Protein AF-A0A4Y2D189-F1 (afdb_monomer)

Sequence (102 aa):
MVTSEQGGHTIVVINLRIDNKYHEVEIDNPWVLTDSPILSKMFQAHINVEYWNSVMSIKYICKYINKGSDMAVAEINNATTGVNDEIARYQMGRFINSNEAV

Secondary structure (DSSP, 8-state):
-EEEEETTEEEEEEEEEETTEEEEEEEE-TT-BS--HHHHHHHTS---B----SHHHHHHHHHHHTTT--EEEEE---TT-----HHHHEEEEE---TTT--

Structure (mmCIF, N/CA/C/O backbone):
data_AF-A0A4Y2D189-F1
#
_entry.id   AF-A0A4Y2D189-F1
#
loop_
_atom_site.group_PDB
_atom_site.id
_atom_site.type_symbol
_atom_site.label_atom_id
_atom_site.label_alt_id
_atom_site.label_comp_id
_atom_site.label_asym_id
_atom_site.label_entity_id
_atom_site.label_seq_id
_atom_site.pdbx_PDB_ins_code
_atom_site.Cartn_x
_atom_site.Cartn_y
_atom_site.Cartn_z
_atom_site.occupancy
_atom_site.B_iso_or_equiv
_atom_site.auth_seq_id
_atom_site.auth_comp_id
_atom_site.auth_asym_id
_atom_site.auth_atom_id
_atom_site.pdbx_PDB_model_num
ATOM 1 N N . MET A 1 1 ? 13.747 10.379 -14.260 1.00 43.59 1 MET A N 1
ATOM 2 C CA . MET A 1 1 ? 13.068 9.354 -15.069 1.00 43.59 1 MET A CA 1
ATOM 3 C C . MET A 1 1 ? 12.170 10.106 -16.022 1.00 43.59 1 MET A C 1
ATOM 5 O O . MET A 1 1 ? 11.210 10.714 -15.571 1.00 43.59 1 MET A O 1
ATOM 9 N N . VAL A 1 2 ? 12.575 10.198 -17.283 1.00 43.06 2 VAL A N 1
ATOM 10 C CA . VAL A 1 2 ? 11.742 10.766 -18.344 1.00 43.06 2 VAL A CA 1
ATOM 11 C C . VAL A 1 2 ? 11.228 9.566 -19.124 1.00 43.06 2 VAL A C 1
ATOM 13 O O . VAL A 1 2 ? 12.027 8.736 -19.549 1.00 43.06 2 VAL A O 1
ATOM 16 N N . THR A 1 3 ? 9.913 9.418 -19.217 1.00 42.12 3 THR A N 1
ATOM 17 C CA . THR A 1 3 ? 9.257 8.340 -19.963 1.00 42.12 3 THR A CA 1
ATOM 18 C C . THR A 1 3 ? 8.742 8.921 -21.273 1.00 42.12 3 THR A C 1
ATOM 20 O O . THR A 1 3 ? 7.957 9.866 -21.249 1.00 42.12 3 THR A O 1
ATOM 23 N N . SER A 1 4 ? 9.195 8.389 -22.407 1.00 45.59 4 SER A N 1
ATOM 24 C CA . SER A 1 4 ? 8.618 8.689 -23.720 1.00 45.59 4 SER A CA 1
ATOM 25 C C . SER A 1 4 ? 7.752 7.503 -24.129 1.00 45.59 4 SER A C 1
ATOM 27 O O . SER A 1 4 ? 8.237 6.374 -24.184 1.00 45.59 4 SER A O 1
ATOM 29 N N . GLU A 1 5 ? 6.462 7.738 -24.356 1.00 42.28 5 GLU A N 1
ATOM 30 C CA . GLU A 1 5 ? 5.520 6.707 -24.788 1.00 42.28 5 GLU A CA 1
ATOM 31 C C . GLU A 1 5 ? 5.406 6.743 -26.315 1.00 42.28 5 GLU A C 1
ATOM 33 O O . GLU A 1 5 ? 4.724 7.594 -26.882 1.00 42.28 5 GLU A O 1
ATOM 38 N N . GLN A 1 6 ? 6.072 5.815 -27.002 1.00 37.12 6 GLN A N 1
ATOM 39 C CA . GLN A 1 6 ? 5.765 5.511 -28.399 1.00 37.12 6 GLN A CA 1
ATOM 40 C C . GLN A 1 6 ? 5.354 4.043 -28.501 1.00 37.12 6 GLN A C 1
ATOM 42 O O . GLN A 1 6 ? 6.160 3.139 -28.311 1.00 37.12 6 GLN A O 1
ATOM 47 N N . GLY A 1 7 ? 4.071 3.807 -28.789 1.00 40.00 7 GLY A N 1
ATOM 48 C CA . GLY A 1 7 ? 3.596 2.527 -29.323 1.00 40.00 7 GLY A CA 1
ATOM 49 C C . GLY A 1 7 ? 3.838 1.289 -28.452 1.00 40.00 7 GLY A C 1
ATOM 50 O O . GLY A 1 7 ? 4.253 0.264 -28.979 1.00 40.00 7 GLY A O 1
ATOM 51 N N . GLY A 1 8 ? 3.577 1.362 -27.142 1.00 43.78 8 GLY A N 1
ATOM 52 C CA . GLY A 1 8 ? 3.573 0.188 -26.253 1.00 43.78 8 GLY A CA 1
ATOM 53 C C . GLY A 1 8 ? 4.946 -0.280 -25.756 1.00 43.78 8 GLY A C 1
ATOM 54 O O . GLY A 1 8 ? 5.001 -1.116 -24.860 1.00 43.78 8 GLY A O 1
ATOM 55 N N . HIS A 1 9 ? 6.042 0.293 -26.257 1.00 48.50 9 HIS A N 1
ATOM 56 C CA . HIS A 1 9 ? 7.371 0.117 -25.680 1.00 48.50 9 HIS A CA 1
ATOM 57 C C . HIS A 1 9 ? 7.731 1.339 -24.836 1.00 48.50 9 HIS A C 1
ATOM 59 O O . HIS A 1 9 ? 8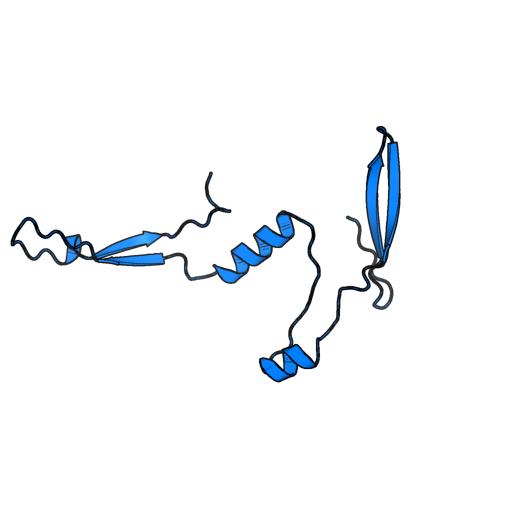.014 2.419 -25.353 1.00 48.50 9 HIS A O 1
ATOM 65 N N . THR A 1 10 ? 7.708 1.180 -23.512 1.00 54.12 10 THR A N 1
ATOM 66 C CA . THR A 1 10 ? 8.228 2.200 -22.600 1.00 54.12 10 THR A CA 1
ATOM 67 C C . THR A 1 10 ? 9.747 2.071 -22.536 1.00 54.12 10 THR A C 1
ATOM 69 O O . THR A 1 10 ? 10.273 1.153 -21.902 1.00 54.12 10 THR A O 1
ATOM 72 N N . ILE A 1 11 ? 10.452 3.003 -23.176 1.00 59.09 11 ILE A N 1
ATOM 73 C CA . ILE A 1 11 ? 11.899 3.167 -23.003 1.00 59.09 11 ILE A CA 1
ATOM 74 C C . ILE A 1 11 ? 12.113 4.052 -21.776 1.00 59.09 11 ILE A C 1
ATOM 76 O O . ILE A 1 11 ? 11.613 5.180 -21.702 1.00 59.09 11 ILE A O 1
ATOM 80 N N . VAL A 1 12 ? 12.827 3.527 -20.782 1.00 62.72 12 VAL A N 1
ATOM 81 C CA . VAL A 1 12 ? 13.192 4.251 -19.567 1.00 62.72 12 VAL A CA 1
ATOM 82 C C . VAL A 1 12 ? 14.649 4.662 -19.673 1.00 62.72 12 VAL A C 1
ATOM 84 O O . VAL A 1 12 ? 15.551 3.831 -19.652 1.00 62.72 12 VAL A O 1
ATOM 87 N N . VAL A 1 13 ? 14.887 5.968 -19.719 1.00 66.81 13 VAL A N 1
ATOM 88 C CA . VAL A 1 13 ? 16.245 6.509 -19.712 1.00 66.81 13 VAL A CA 1
ATOM 89 C C . VAL A 1 13 ? 16.682 6.791 -18.274 1.00 66.81 13 VAL A C 1
ATOM 91 O O . VAL A 1 13 ? 16.051 7.582 -17.555 1.00 66.81 13 VAL A O 1
ATOM 94 N N . ILE A 1 14 ? 17.755 6.127 -17.831 1.00 71.12 14 ILE A N 1
ATOM 95 C CA . ILE A 1 14 ? 18.336 6.289 -16.494 1.00 71.12 14 ILE A CA 1
ATOM 96 C C . ILE A 1 14 ? 19.706 6.957 -16.606 1.00 71.12 14 ILE A C 1
ATOM 98 O O . ILE A 1 14 ? 20.591 6.480 -17.306 1.00 71.12 14 ILE A O 1
ATOM 102 N N . ASN A 1 15 ? 19.898 8.040 -15.852 1.00 74.25 15 ASN A N 1
ATOM 103 C CA . ASN A 1 15 ? 21.207 8.658 -15.667 1.00 74.25 15 ASN A CA 1
ATOM 104 C C . ASN A 1 15 ? 21.914 8.005 -14.475 1.00 74.25 15 ASN A C 1
ATOM 106 O O . ASN A 1 15 ? 21.576 8.276 -13.320 1.00 74.25 15 ASN A O 1
ATOM 110 N N . LEU A 1 16 ? 22.887 7.138 -14.749 1.00 75.56 16 LEU A N 1
ATOM 111 C CA . LEU A 1 16 ? 23.731 6.513 -13.734 1.00 75.56 16 LEU A CA 1
ATOM 112 C C . LEU A 1 16 ? 24.964 7.378 -13.481 1.00 75.56 16 LEU A C 1
ATOM 114 O O . LEU A 1 16 ? 25.640 7.800 -14.416 1.00 75.56 16 LEU A O 1
ATOM 118 N N . ARG A 1 17 ? 25.283 7.633 -12.209 1.00 77.62 17 ARG A N 1
ATOM 119 C CA . ARG A 1 17 ? 26.523 8.317 -11.825 1.00 77.62 17 ARG A CA 1
ATOM 120 C C . ARG A 1 17 ? 27.588 7.273 -11.503 1.00 77.62 17 ARG A C 1
ATOM 122 O O . ARG A 1 17 ? 27.528 6.654 -10.446 1.00 77.62 17 ARG A O 1
ATOM 129 N N . ILE A 1 18 ? 28.553 7.104 -12.403 1.00 79.88 18 ILE A N 1
ATOM 130 C CA . ILE A 1 18 ? 29.715 6.218 -12.238 1.00 79.88 18 ILE A CA 1
ATOM 131 C C . ILE A 1 18 ? 30.960 7.100 -12.338 1.00 79.88 18 ILE A C 1
ATOM 133 O O . ILE A 1 18 ? 31.047 7.939 -13.231 1.00 79.88 18 ILE A O 1
ATOM 137 N N . ASP A 1 19 ? 31.879 6.995 -11.377 1.00 80.12 19 ASP A N 1
ATOM 138 C CA . ASP A 1 19 ? 33.117 7.795 -11.328 1.00 80.12 19 ASP A CA 1
ATOM 139 C C . ASP A 1 19 ? 32.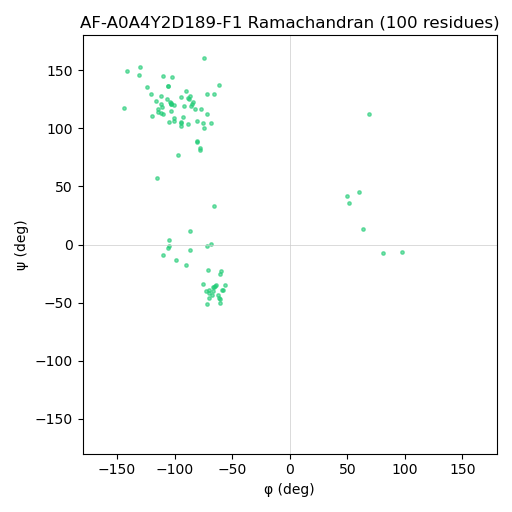903 9.306 -11.513 1.00 80.12 19 ASP A C 1
ATOM 141 O O . ASP A 1 19 ? 33.642 10.000 -12.212 1.00 80.12 19 ASP A O 1
ATOM 145 N N . ASN A 1 20 ? 31.851 9.830 -10.878 1.00 79.44 20 ASN A N 1
ATOM 146 C CA . ASN A 1 20 ? 31.465 11.239 -10.949 1.00 79.44 20 ASN A CA 1
ATOM 147 C C . ASN A 1 20 ? 31.059 11.740 -12.353 1.00 79.44 20 ASN A C 1
ATOM 149 O O . ASN A 1 20 ? 30.923 12.946 -12.554 1.00 79.44 20 ASN A O 1
ATOM 153 N N . LYS A 1 21 ? 30.829 10.828 -13.303 1.00 80.88 21 LYS A N 1
ATOM 154 C CA . LYS A 1 21 ? 30.306 11.098 -14.644 1.00 80.88 21 LYS A CA 1
ATOM 155 C C . LYS A 1 21 ? 28.888 10.553 -14.770 1.00 80.88 21 LYS A C 1
ATOM 157 O O . LYS A 1 21 ? 28.556 9.527 -14.178 1.00 80.88 21 LYS A O 1
ATOM 162 N N . TYR A 1 22 ? 28.052 11.257 -15.526 1.00 79.12 22 TYR A N 1
ATOM 163 C CA . TYR A 1 22 ? 26.711 10.790 -15.859 1.00 79.12 22 TYR A CA 1
ATOM 164 C C . TYR A 1 22 ? 26.775 9.931 -17.118 1.00 79.12 22 TYR A C 1
ATOM 166 O O . TYR A 1 22 ? 27.296 10.366 -18.144 1.00 79.12 22 TYR A O 1
ATOM 174 N N . HIS A 1 23 ? 26.256 8.716 -17.010 1.00 78.25 23 HIS A N 1
ATOM 175 C CA . HIS A 1 23 ? 26.059 7.793 -18.112 1.00 78.25 23 HIS A CA 1
ATOM 176 C C . HIS A 1 23 ? 24.563 7.635 -18.340 1.00 78.25 23 HIS A C 1
ATOM 178 O O . HIS A 1 23 ? 23.831 7.231 -17.433 1.00 78.25 23 HIS A O 1
ATOM 184 N N . GLU A 1 24 ? 24.125 7.972 -19.544 1.00 78.25 24 GLU A N 1
ATOM 185 C CA . GLU A 1 24 ? 22.758 7.750 -19.984 1.00 78.25 24 GLU A CA 1
ATOM 186 C C . GLU A 1 24 ? 22.640 6.299 -20.449 1.00 78.25 24 GLU A C 1
ATOM 188 O O . GLU A 1 24 ? 23.348 5.864 -21.358 1.00 78.25 24 GLU A O 1
ATOM 193 N N . VAL A 1 25 ? 21.807 5.527 -19.758 1.00 74.81 25 VAL A N 1
ATOM 194 C CA . VAL A 1 25 ? 21.509 4.142 -20.114 1.00 74.81 25 VAL A CA 1
ATOM 195 C C . VAL A 1 25 ? 20.044 4.076 -20.499 1.00 74.81 25 VAL A C 1
ATOM 197 O O . VAL A 1 25 ? 19.160 4.331 -19.676 1.00 74.81 25 VAL A O 1
ATOM 200 N N . GLU A 1 26 ? 19.803 3.739 -21.760 1.00 69.38 26 GLU A N 1
ATOM 201 C CA . GLU A 1 26 ? 18.480 3.380 -22.249 1.00 69.38 26 GLU A CA 1
ATOM 202 C C . GLU A 1 26 ? 18.178 1.957 -21.788 1.00 69.38 26 GLU A C 1
ATOM 204 O O . GLU A 1 26 ? 18.893 1.007 -22.111 1.00 69.38 26 GLU A O 1
ATOM 209 N N . ILE A 1 27 ? 17.150 1.826 -20.959 1.00 65.00 27 ILE A N 1
ATOM 210 C CA . ILE A 1 27 ? 16.653 0.544 -20.490 1.00 65.00 27 ILE A CA 1
ATOM 211 C C . ILE A 1 27 ? 15.259 0.385 -21.070 1.00 65.00 27 ILE A C 1
ATOM 213 O O . ILE A 1 27 ? 14.333 1.116 -20.712 1.00 65.00 27 ILE A O 1
ATOM 217 N N . ASP A 1 28 ? 15.098 -0.592 -21.952 1.00 60.59 28 ASP A N 1
ATOM 218 C CA . ASP A 1 28 ? 13.771 -1.070 -22.303 1.00 60.59 28 ASP A CA 1
ATOM 219 C C . ASP A 1 28 ? 13.123 -1.618 -21.032 1.00 60.59 28 ASP A C 1
ATOM 221 O O . ASP A 1 28 ? 13.778 -2.304 -20.245 1.00 60.59 28 ASP A O 1
ATOM 225 N N . ASN A 1 29 ? 11.846 -1.319 -20.800 1.00 57.28 29 ASN A N 1
ATOM 226 C CA . ASN A 1 29 ? 11.087 -1.923 -19.711 1.00 57.28 29 ASN A CA 1
ATOM 227 C C . ASN A 1 29 ? 10.269 -3.117 -20.241 1.00 57.28 29 ASN A C 1
ATOM 229 O O . ASN A 1 29 ? 9.061 -2.980 -20.432 1.00 57.28 29 ASN A O 1
ATOM 233 N N . PRO A 1 30 ? 10.871 -4.300 -20.489 1.00 53.59 30 PRO A N 1
ATOM 234 C CA . PRO A 1 30 ? 10.136 -5.468 -20.972 1.00 53.59 30 PRO A CA 1
ATOM 235 C C . PRO A 1 30 ? 9.238 -6.089 -19.890 1.00 53.59 30 PRO A C 1
ATOM 237 O O . PRO A 1 30 ? 8.573 -7.087 -20.148 1.00 53.59 30 PRO A O 1
ATOM 240 N N . TRP A 1 31 ? 9.236 -5.536 -18.671 1.00 51.41 31 TRP A N 1
ATOM 241 C CA . TRP A 1 31 ? 8.600 -6.124 -17.493 1.00 51.41 31 TRP A CA 1
ATOM 242 C C . TRP A 1 31 ? 7.286 -5.449 -17.088 1.00 51.41 31 TRP A C 1
ATOM 244 O O . TRP A 1 31 ? 6.698 -5.852 -16.085 1.00 51.41 31 TRP A O 1
ATOM 254 N N . VAL A 1 32 ? 6.791 -4.471 -17.858 1.00 53.31 32 VAL A N 1
ATOM 255 C CA . VAL A 1 32 ? 5.366 -4.098 -17.800 1.00 53.31 32 VAL A CA 1
ATOM 256 C C . VAL A 1 32 ? 4.615 -5.153 -18.593 1.00 53.31 32 VAL A C 1
ATOM 258 O O . VAL A 1 32 ? 4.337 -4.993 -19.780 1.00 53.31 32 VAL A O 1
ATOM 261 N N . LEU A 1 33 ? 4.349 -6.287 -17.950 1.00 57.00 33 LEU A N 1
ATOM 262 C CA . LEU A 1 33 ? 3.505 -7.301 -18.553 1.00 57.00 33 LEU A CA 1
ATOM 263 C C . LEU A 1 33 ? 2.070 -6.786 -18.458 1.00 57.00 33 LEU A C 1
ATOM 265 O O . LEU A 1 33 ? 1.446 -6.837 -17.396 1.00 57.00 33 LEU A O 1
ATOM 269 N N . THR A 1 34 ? 1.560 -6.238 -19.558 1.00 58.66 34 THR A N 1
ATOM 270 C CA . THR A 1 34 ? 0.154 -5.855 -19.637 1.00 58.66 34 THR A CA 1
ATOM 271 C C . THR A 1 34 ? -0.673 -7.140 -19.628 1.00 58.66 34 THR A C 1
ATOM 273 O O . THR A 1 34 ? -0.703 -7.860 -20.620 1.00 58.66 34 THR A O 1
ATOM 276 N N . ASP A 1 35 ? -1.299 -7.418 -18.483 1.00 59.84 35 ASP A N 1
ATOM 277 C CA . ASP A 1 35 ? -2.167 -8.568 -18.205 1.00 59.84 35 ASP A CA 1
ATOM 278 C C . ASP A 1 35 ? -1.440 -9.932 -18.153 1.00 59.84 35 ASP A C 1
ATOM 280 O O . ASP A 1 35 ? -0.953 -10.468 -19.146 1.00 59.84 35 ASP A O 1
ATOM 284 N N . SER A 1 36 ? -1.371 -10.535 -16.961 1.00 69.94 36 SER A N 1
ATOM 285 C CA . SER A 1 36 ? -0.895 -11.915 -16.786 1.00 69.94 36 SER A CA 1
ATOM 286 C C . SER A 1 36 ? -2.090 -12.871 -16.822 1.00 69.94 36 SER A C 1
ATOM 288 O O . SER A 1 36 ? -2.842 -12.926 -15.844 1.00 69.94 36 SER A O 1
ATOM 290 N N . PRO A 1 37 ? -2.264 -13.706 -17.870 1.00 76.38 37 PRO A N 1
ATOM 291 C CA . PRO A 1 37 ? -3.445 -14.566 -18.003 1.00 76.38 37 PRO A CA 1
ATOM 292 C C . PRO A 1 37 ? -3.610 -15.569 -16.856 1.00 76.38 37 PRO A C 1
ATOM 294 O O . PRO A 1 37 ? -4.718 -16.025 -16.582 1.00 76.38 37 PRO A O 1
ATOM 297 N N . ILE A 1 38 ? -2.508 -15.937 -16.197 1.00 80.31 38 ILE A N 1
ATOM 298 C CA . ILE A 1 38 ? -2.505 -16.849 -15.049 1.00 80.31 38 ILE A CA 1
ATOM 299 C C . ILE A 1 38 ? -3.100 -16.146 -13.830 1.00 80.31 38 ILE A C 1
ATOM 301 O O . ILE A 1 38 ? -4.022 -16.672 -13.208 1.00 80.31 38 ILE A O 1
ATOM 305 N N . LEU A 1 39 ? -2.604 -14.948 -13.514 1.00 79.44 39 LEU A N 1
ATOM 306 C CA . LEU A 1 39 ? -3.080 -14.176 -12.369 1.00 79.44 39 LEU A CA 1
ATOM 307 C C . LEU A 1 39 ? -4.523 -13.719 -12.596 1.00 79.44 39 LEU A C 1
ATOM 309 O O . LEU A 1 39 ? -5.362 -13.892 -11.714 1.00 79.44 39 LEU A O 1
ATOM 313 N N . SER A 1 40 ? -4.846 -13.243 -13.797 1.00 82.38 40 SER A N 1
ATOM 314 C CA . SER A 1 40 ? -6.192 -12.772 -14.118 1.00 82.38 40 SER A CA 1
ATOM 315 C C . SER A 1 40 ? -7.236 -13.892 -14.064 1.00 82.38 40 SER A C 1
ATOM 317 O O . SER A 1 40 ? -8.344 -13.678 -13.575 1.00 82.38 40 SER A O 1
ATOM 319 N N . LYS A 1 41 ? -6.882 -15.127 -14.457 1.00 84.75 41 LYS A N 1
ATOM 320 C CA . LYS A 1 41 ? -7.751 -16.303 -14.258 1.00 84.75 41 LYS A CA 1
ATOM 321 C C . LYS A 1 41 ? -7.872 -16.714 -12.793 1.00 84.75 41 LYS A C 1
ATOM 323 O O . LYS A 1 41 ? -8.958 -17.099 -12.374 1.00 84.75 41 LYS A O 1
ATOM 328 N N . MET A 1 42 ? -6.781 -16.653 -12.030 1.00 88.94 42 MET A N 1
ATOM 329 C CA . MET A 1 42 ? -6.759 -17.073 -10.626 1.00 88.94 42 MET A CA 1
ATOM 330 C C . MET A 1 42 ? -7.609 -16.163 -9.732 1.00 88.94 42 MET A C 1
ATOM 332 O O . MET A 1 42 ? -8.308 -16.657 -8.852 1.00 88.94 42 MET A O 1
ATOM 336 N N . PHE A 1 43 ? -7.569 -14.852 -9.971 1.00 85.75 43 PHE A N 1
ATOM 337 C CA . PHE A 1 43 ? -8.258 -13.853 -9.148 1.00 85.75 43 PHE A CA 1
ATOM 338 C C . PHE A 1 43 ? -9.518 -13.269 -9.799 1.00 85.75 43 PHE A C 1
ATOM 340 O O . PHE A 1 43 ? -10.176 -12.433 -9.188 1.00 85.75 43 PHE A O 1
ATOM 347 N N . GLN A 1 44 ? -9.854 -13.690 -11.026 1.00 85.88 44 GLN A N 1
ATOM 348 C CA . GLN A 1 44 ? -10.990 -13.176 -11.805 1.00 85.88 44 GLN A CA 1
ATOM 349 C C . GLN A 1 44 ? -11.004 -11.638 -11.916 1.00 85.88 44 GLN A C 1
ATOM 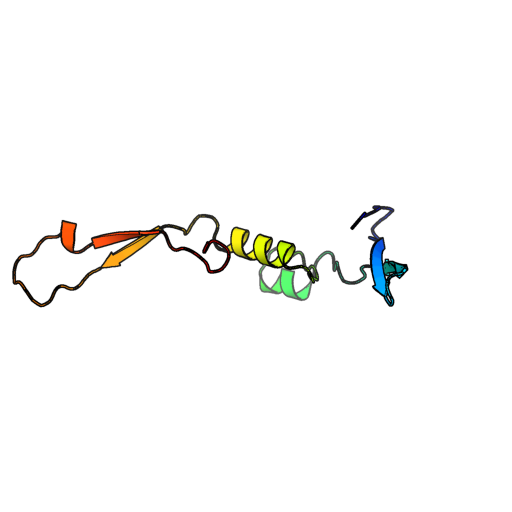351 O O . GLN A 1 44 ? -12.060 -11.007 -11.906 1.00 85.88 44 GLN A O 1
ATOM 356 N N . ALA A 1 45 ? -9.823 -11.029 -12.019 1.00 80.69 45 ALA A N 1
ATOM 357 C CA . ALA A 1 45 ? -9.635 -9.584 -12.072 1.00 80.69 45 ALA A CA 1
ATOM 358 C C . ALA A 1 45 ? -8.524 -9.238 -13.066 1.00 80.69 45 ALA A C 1
ATOM 360 O O . ALA A 1 45 ? -7.590 -10.014 -13.235 1.00 80.69 45 ALA A O 1
ATOM 361 N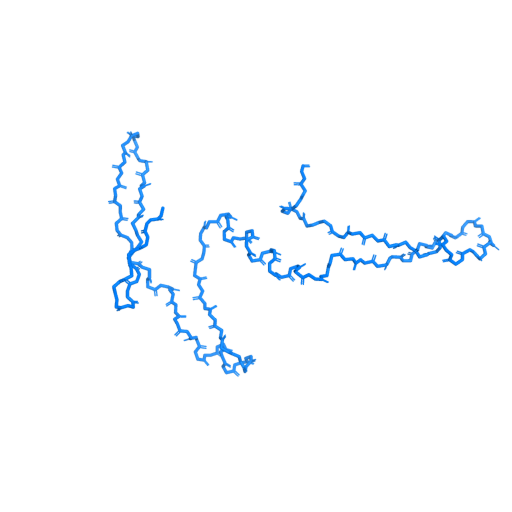 N . HIS A 1 46 ? -8.602 -8.072 -13.706 1.00 80.19 46 HIS A N 1
ATOM 362 C CA . HIS A 1 46 ? -7.525 -7.586 -14.569 1.00 80.19 46 HIS A CA 1
ATOM 363 C C . HIS A 1 46 ? -6.366 -7.084 -13.696 1.00 80.19 46 HIS A C 1
ATOM 365 O O . HIS A 1 46 ? -6.471 -6.029 -13.064 1.00 80.19 46 HIS A O 1
ATOM 371 N N . ILE A 1 47 ? -5.286 -7.868 -13.617 1.00 77.00 47 ILE A N 1
ATOM 372 C CA . ILE A 1 47 ? -4.139 -7.583 -12.748 1.00 77.00 47 ILE A CA 1
ATOM 373 C C . ILE A 1 47 ? -3.013 -6.960 -13.567 1.00 77.00 47 ILE A C 1
ATOM 375 O O . ILE A 1 47 ? -2.464 -7.581 -14.475 1.00 77.00 47 ILE A O 1
ATOM 379 N N . ASN A 1 48 ? -2.631 -5.744 -13.184 1.00 74.94 48 ASN A N 1
ATOM 380 C CA . ASN A 1 48 ? -1.451 -5.078 -13.716 1.00 74.94 48 ASN A CA 1
ATOM 381 C C . ASN A 1 48 ? -0.202 -5.536 -12.945 1.00 74.94 48 ASN A C 1
ATOM 383 O O . ASN A 1 48 ? -0.157 -5.405 -11.719 1.00 74.94 48 ASN A O 1
ATOM 387 N N . VAL A 1 49 ? 0.794 -6.088 -13.643 1.00 68.50 49 VAL A N 1
ATOM 388 C CA . VAL A 1 49 ? 2.058 -6.541 -13.044 1.00 68.50 49 VAL A CA 1
ATOM 389 C C . VAL A 1 49 ? 3.170 -5.605 -13.491 1.00 68.50 49 VAL A C 1
ATOM 391 O O . VAL A 1 49 ? 3.549 -5.587 -14.658 1.00 68.50 49 VAL A O 1
ATOM 394 N N . GLU A 1 50 ? 3.709 -4.847 -12.541 1.00 70.31 50 GLU A N 1
ATOM 395 C CA . GLU A 1 50 ? 4.787 -3.891 -12.785 1.00 70.31 50 GLU A CA 1
ATOM 396 C C . GLU A 1 50 ? 5.981 -4.195 -11.878 1.00 70.31 50 GLU A C 1
ATOM 398 O O . GLU A 1 50 ? 5.830 -4.449 -10.678 1.00 70.31 50 GLU A O 1
ATOM 403 N N . TYR A 1 51 ? 7.183 -4.163 -12.454 1.00 65.75 51 TYR A N 1
ATOM 404 C CA . TYR A 1 51 ? 8.425 -4.259 -11.696 1.00 65.75 51 TYR A CA 1
ATOM 405 C C . TYR A 1 51 ? 8.842 -2.873 -11.189 1.00 65.75 51 TYR A C 1
ATOM 407 O O . TYR A 1 51 ? 9.113 -1.964 -11.974 1.00 65.75 51 TYR A O 1
ATOM 415 N N . TRP A 1 52 ? 8.934 -2.713 -9.868 1.00 67.06 52 TRP A N 1
ATOM 416 C CA . TRP A 1 52 ? 9.254 -1.439 -9.224 1.00 67.06 52 TRP A CA 1
ATOM 417 C C . TRP A 1 52 ? 10.582 -1.522 -8.460 1.00 67.06 52 TRP A C 1
ATOM 419 O O . TRP A 1 52 ? 10.707 -2.335 -7.549 1.00 67.06 52 TRP A O 1
ATOM 429 N N . ASN A 1 53 ? 11.556 -0.651 -8.770 1.00 71.88 53 ASN A N 1
ATOM 430 C CA . ASN A 1 53 ? 12.848 -0.604 -8.049 1.00 71.88 53 ASN A CA 1
ATOM 431 C C . ASN A 1 53 ? 13.013 0.594 -7.089 1.00 71.88 53 ASN A C 1
ATOM 433 O O . ASN A 1 53 ? 14.026 0.694 -6.400 1.00 71.88 53 ASN A O 1
ATOM 437 N N . SER A 1 54 ? 12.037 1.506 -7.024 1.00 78.69 54 SER A N 1
ATOM 438 C CA . SER A 1 54 ? 12.160 2.757 -6.266 1.00 78.69 54 SER A CA 1
ATOM 439 C C . SER A 1 54 ? 11.432 2.715 -4.922 1.00 78.69 54 SER A C 1
ATOM 441 O O . SER A 1 54 ? 10.313 2.213 -4.813 1.00 78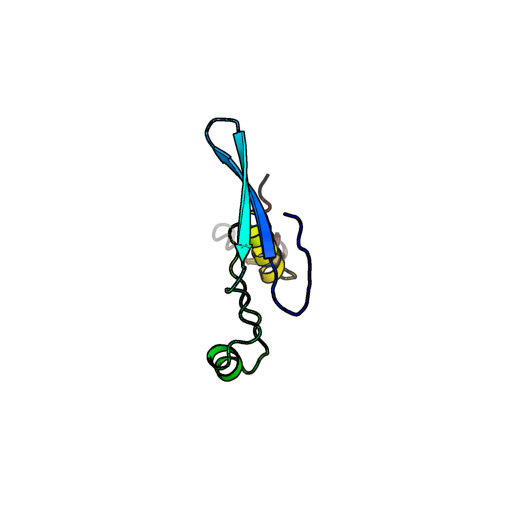.69 54 SER A O 1
ATOM 443 N N . VAL A 1 55 ? 12.019 3.361 -3.909 1.00 79.44 55 VAL A N 1
ATOM 444 C CA . VAL A 1 55 ? 11.389 3.591 -2.594 1.00 79.44 55 VAL A CA 1
ATOM 445 C C . VAL A 1 55 ? 10.048 4.323 -2.731 1.00 79.44 55 VAL A C 1
ATOM 447 O O . VAL A 1 55 ? 9.107 4.034 -1.992 1.00 79.44 55 VAL A O 1
ATOM 450 N N . MET A 1 56 ? 9.919 5.235 -3.703 1.00 78.44 56 MET A N 1
ATOM 451 C CA . MET A 1 56 ? 8.663 5.961 -3.945 1.00 78.44 56 MET A CA 1
ATOM 452 C C . MET A 1 56 ? 7.541 5.035 -4.420 1.00 78.44 56 MET A C 1
ATOM 454 O O . MET A 1 56 ? 6.392 5.199 -4.015 1.00 78.44 56 MET A O 1
ATOM 458 N N . SER A 1 57 ? 7.881 4.034 -5.226 1.00 79.38 57 SER A N 1
ATOM 459 C CA . SER A 1 57 ? 6.946 3.030 -5.727 1.00 79.38 57 SER A CA 1
ATOM 460 C C . SER A 1 57 ? 6.476 2.087 -4.623 1.00 79.38 57 SER A C 1
ATOM 462 O O . SER A 1 57 ? 5.284 1.821 -4.497 1.00 79.38 57 SER A O 1
ATOM 464 N N . ILE A 1 58 ? 7.394 1.662 -3.750 1.00 80.88 58 ILE A N 1
ATOM 465 C CA . ILE A 1 58 ? 7.052 0.868 -2.563 1.00 80.88 58 ILE A CA 1
ATOM 466 C C . ILE A 1 58 ? 6.118 1.671 -1.646 1.00 80.88 58 ILE A C 1
ATOM 468 O O . ILE A 1 58 ? 5.071 1.176 -1.229 1.00 80.88 58 ILE A O 1
ATOM 472 N N . LYS A 1 59 ? 6.436 2.949 -1.399 1.00 83.19 59 LYS A N 1
ATOM 473 C CA . LYS A 1 59 ? 5.591 3.856 -0.608 1.00 83.19 59 LYS A CA 1
ATOM 474 C C . LYS A 1 59 ? 4.193 4.018 -1.208 1.00 83.19 59 LYS A C 1
ATOM 476 O O . LYS A 1 59 ? 3.214 4.069 -0.464 1.00 83.19 59 LYS A O 1
ATOM 481 N N . TYR A 1 60 ? 4.091 4.097 -2.533 1.00 81.75 60 TYR A N 1
ATOM 482 C CA . TYR A 1 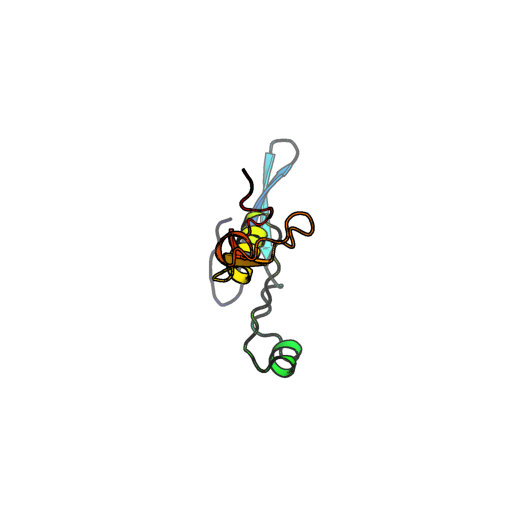60 ? 2.813 4.185 -3.232 1.00 81.75 60 TYR A CA 1
ATOM 483 C C . TYR A 1 60 ? 1.938 2.958 -2.953 1.00 81.75 60 TYR A C 1
ATOM 485 O O . TYR A 1 60 ? 0.806 3.118 -2.503 1.00 81.75 60 TYR A O 1
ATOM 493 N N . ILE A 1 61 ? 2.475 1.745 -3.111 1.00 83.12 61 ILE A N 1
ATOM 494 C CA . ILE A 1 61 ? 1.745 0.496 -2.835 1.00 83.12 61 ILE A CA 1
ATOM 495 C C . ILE A 1 61 ? 1.306 0.429 -1.367 1.00 83.12 61 ILE A C 1
ATOM 497 O O . ILE A 1 61 ? 0.134 0.172 -1.093 1.00 83.12 61 ILE A O 1
ATOM 501 N N . CYS A 1 62 ? 2.202 0.734 -0.421 1.00 80.94 62 CYS A N 1
ATOM 502 C CA . CYS A 1 62 ? 1.869 0.747 1.007 1.00 80.94 62 CYS A CA 1
ATOM 503 C C . CYS A 1 62 ? 0.719 1.713 1.324 1.00 80.94 62 CYS A C 1
ATOM 505 O O . CYS A 1 62 ? -0.165 1.383 2.115 1.00 80.94 62 CYS A O 1
ATOM 507 N N . LYS A 1 63 ? 0.689 2.886 0.680 1.00 82.69 63 LYS A N 1
ATOM 508 C CA . LYS A 1 63 ? -0.412 3.847 0.816 1.00 82.69 63 LYS A CA 1
ATOM 509 C C . LYS A 1 63 ? -1.720 3.313 0.229 1.00 82.69 63 LYS A C 1
ATOM 511 O O . LYS A 1 63 ? -2.780 3.596 0.775 1.00 82.69 63 LYS A O 1
ATOM 516 N N . TYR A 1 64 ? -1.656 2.572 -0.877 1.00 81.50 64 TYR A N 1
ATOM 517 C CA . TYR A 1 64 ? -2.831 1.983 -1.520 1.00 81.50 64 TYR A CA 1
ATOM 518 C C . TYR A 1 64 ? -3.448 0.852 -0.701 1.00 81.50 64 TYR A C 1
ATOM 520 O O . TYR A 1 64 ? -4.660 0.846 -0.517 1.00 81.50 64 TYR A O 1
ATOM 528 N N . ILE A 1 65 ? -2.628 -0.063 -0.182 1.00 81.94 65 ILE A N 1
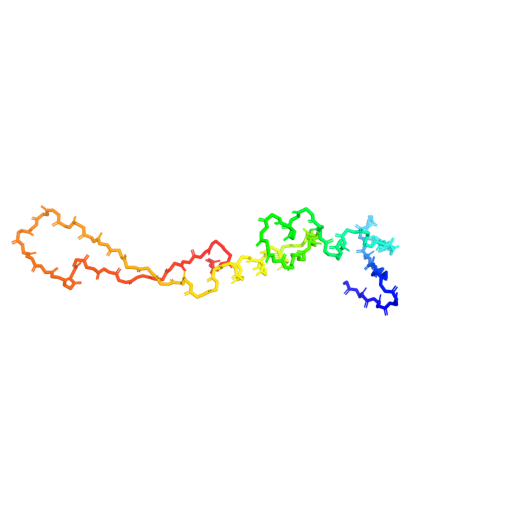ATOM 529 C CA . ILE A 1 65 ? -3.095 -1.195 0.633 1.00 81.94 65 ILE A CA 1
ATOM 530 C C . ILE A 1 65 ? -3.762 -0.699 1.917 1.00 81.94 65 ILE A C 1
ATOM 532 O O . ILE A 1 65 ? -4.829 -1.173 2.286 1.00 81.94 65 ILE A O 1
ATOM 536 N N . ASN A 1 66 ? -3.158 0.289 2.579 1.00 77.56 66 ASN A N 1
ATOM 537 C CA . ASN A 1 66 ? -3.665 0.813 3.848 1.00 77.56 66 ASN A CA 1
ATOM 538 C C . ASN A 1 66 ? -4.715 1.922 3.666 1.00 77.56 66 ASN A C 1
ATOM 540 O O . ASN A 1 66 ? -5.066 2.618 4.620 1.00 77.56 66 ASN A O 1
ATOM 544 N N . LYS A 1 67 ? -5.222 2.130 2.445 1.00 76.94 67 LYS A N 1
ATOM 545 C CA . LYS A 1 67 ? -6.208 3.175 2.181 1.00 76.94 67 LYS A CA 1
ATOM 546 C C . LYS A 1 67 ? -7.558 2.784 2.789 1.00 76.94 67 LYS A C 1
ATOM 548 O O . LYS A 1 67 ? -8.228 1.890 2.290 1.00 76.94 67 LYS A O 1
ATOM 553 N N . GLY A 1 68 ? -7.984 3.512 3.821 1.00 69.88 68 GLY A N 1
ATOM 554 C CA . GLY A 1 68 ? -9.324 3.393 4.413 1.00 69.88 68 GLY A CA 1
ATOM 555 C C . GLY A 1 68 ? -9.430 2.510 5.663 1.00 69.88 68 GLY A C 1
ATOM 556 O O . GLY A 1 68 ? -10.483 2.516 6.290 1.00 69.88 68 GLY A O 1
ATOM 557 N N . SER A 1 69 ? -8.363 1.811 6.065 1.00 71.25 69 SER A N 1
ATOM 558 C CA . SER A 1 69 ? -8.280 1.084 7.346 1.00 71.25 69 SER A CA 1
ATOM 559 C C . SER A 1 69 ? -7.213 1.695 8.249 1.00 71.25 69 SER A C 1
ATOM 561 O O . SER A 1 69 ? -6.264 1.029 8.652 1.00 71.25 69 SER A O 1
ATOM 563 N N . ASP A 1 70 ? -7.341 2.987 8.543 1.00 76.12 70 ASP A N 1
ATOM 564 C CA . ASP A 1 70 ? -6.431 3.673 9.458 1.00 76.12 70 ASP A CA 1
ATOM 565 C C . ASP A 1 70 ? -6.908 3.613 10.913 1.00 76.12 70 ASP A C 1
ATOM 567 O O . ASP A 1 70 ? -6.094 3.802 11.808 1.00 76.12 70 ASP A O 1
ATOM 571 N N . MET A 1 71 ? -8.179 3.301 11.182 1.00 81.94 71 MET A N 1
ATOM 572 C CA . MET A 1 71 ? -8.710 3.233 12.545 1.00 81.94 71 MET A CA 1
ATOM 573 C C . MET A 1 71 ? -8.940 1.799 13.019 1.00 81.94 71 MET A C 1
ATOM 575 O O . MET A 1 71 ? -9.524 0.978 12.313 1.00 81.94 71 MET A O 1
ATOM 579 N N . ALA A 1 72 ? -8.536 1.528 14.256 1.00 83.94 72 ALA A N 1
ATOM 580 C CA . ALA A 1 72 ? -8.809 0.286 14.961 1.00 83.94 72 ALA A CA 1
ATOM 581 C C . ALA A 1 72 ? -9.361 0.588 16.359 1.00 83.94 72 ALA A C 1
ATOM 583 O O . ALA A 1 72 ? -8.979 1.572 16.995 1.00 83.94 72 ALA A O 1
ATOM 584 N N . VAL A 1 73 ? -10.259 -0.269 16.842 1.00 86.25 73 VAL A N 1
ATOM 585 C CA . VAL A 1 73 ? -10.749 -0.238 18.225 1.00 86.25 73 VAL A CA 1
ATOM 586 C C . VAL A 1 73 ? -10.069 -1.371 18.979 1.00 86.25 73 VAL A C 1
ATOM 588 O O . VAL A 1 73 ? -10.167 -2.527 18.573 1.00 86.25 73 VAL A O 1
ATOM 591 N N . ALA A 1 74 ? -9.363 -1.034 20.053 1.00 85.06 74 ALA A N 1
ATOM 592 C CA . ALA A 1 74 ? -8.721 -1.992 20.939 1.00 85.06 74 ALA A CA 1
ATOM 593 C C . ALA A 1 74 ? -9.504 -2.093 22.252 1.00 85.06 74 ALA A C 1
ATOM 595 O O . ALA A 1 74 ? -9.915 -1.081 22.823 1.00 85.06 74 ALA A O 1
ATOM 596 N N . GLU A 1 75 ? -9.694 -3.321 22.730 1.00 86.19 75 GLU A N 1
ATOM 597 C CA . GLU A 1 75 ? -10.228 -3.583 24.063 1.00 86.19 75 GLU A CA 1
ATOM 598 C C . GLU A 1 75 ? -9.081 -3.623 25.078 1.00 86.19 75 GLU A C 1
ATOM 600 O O . GLU A 1 75 ? -8.111 -4.368 24.914 1.00 86.19 75 GLU A O 1
ATOM 605 N N . ILE A 1 76 ? -9.193 -2.819 26.132 1.00 82.94 76 ILE A N 1
ATOM 606 C CA . ILE A 1 76 ? -8.213 -2.744 27.212 1.00 82.94 76 ILE A CA 1
ATOM 607 C C . ILE A 1 76 ? -8.789 -3.469 28.427 1.00 82.94 76 ILE A C 1
ATOM 609 O O . ILE A 1 76 ? -9.663 -2.963 29.131 1.00 82.94 76 ILE A O 1
ATOM 613 N N . ASN A 1 77 ? -8.275 -4.670 28.690 1.00 75.25 77 ASN A N 1
ATOM 614 C CA . ASN A 1 77 ? -8.652 -5.458 29.861 1.00 75.25 77 ASN A CA 1
ATOM 615 C C . ASN A 1 77 ? -7.902 -4.965 31.106 1.00 75.25 77 ASN A C 1
ATOM 617 O O . ASN A 1 77 ? -6.831 -5.469 31.445 1.00 75.25 77 ASN A O 1
ATOM 621 N N . ASN A 1 78 ? -8.475 -3.995 31.817 1.00 68.06 78 ASN A N 1
ATOM 622 C CA . ASN A 1 78 ? -7.983 -3.586 33.133 1.00 68.06 78 ASN A CA 1
ATOM 623 C C . ASN A 1 78 ? -8.493 -4.562 34.208 1.00 68.06 78 ASN A C 1
ATOM 625 O O . ASN A 1 78 ? -9.539 -4.354 34.814 1.00 68.06 78 ASN A O 1
ATOM 629 N N . ALA A 1 79 ? -7.743 -5.640 34.457 1.00 61.56 79 ALA A N 1
ATOM 630 C CA . ALA A 1 79 ? -8.083 -6.679 35.440 1.00 61.56 79 ALA A CA 1
ATOM 631 C C . ALA A 1 79 ? -8.022 -6.222 36.920 1.00 61.56 79 ALA A C 1
ATOM 633 O O . ALA A 1 79 ? -8.250 -7.021 37.826 1.00 61.56 79 ALA A O 1
ATOM 634 N N . THR A 1 80 ? -7.681 -4.960 37.189 1.00 60.56 80 THR A N 1
ATOM 635 C CA . THR A 1 80 ? -7.279 -4.470 38.518 1.00 60.56 80 THR A CA 1
ATOM 636 C C . THR A 1 80 ? -8.373 -3.776 39.323 1.00 60.56 80 THR A C 1
ATOM 638 O O . THR A 1 80 ? -8.210 -3.606 40.529 1.00 60.56 80 THR A O 1
ATOM 641 N N . THR A 1 81 ? -9.503 -3.410 38.723 1.00 59.34 81 THR A N 1
ATOM 642 C CA . THR A 1 81 ? -10.568 -2.690 39.437 1.00 59.34 81 THR A CA 1
ATOM 643 C C . THR A 1 81 ? -11.914 -3.168 38.925 1.00 59.34 81 THR A C 1
ATOM 645 O O . THR A 1 81 ? -12.205 -2.992 37.751 1.00 59.34 81 THR A O 1
ATOM 648 N N . GLY A 1 82 ? -12.740 -3.767 39.790 1.00 62.59 82 GLY A N 1
ATOM 649 C CA . GLY A 1 82 ? -14.089 -4.279 39.483 1.00 62.59 82 GLY A CA 1
ATOM 650 C C . GLY A 1 82 ? -15.127 -3.205 39.121 1.00 62.59 82 GLY A C 1
ATOM 651 O O . GLY A 1 82 ? -16.297 -3.332 39.471 1.00 62.59 82 GLY A O 1
ATOM 652 N N . VAL A 1 83 ? -14.692 -2.128 38.469 1.00 68.44 83 VAL A N 1
ATOM 653 C CA . VAL A 1 83 ? -15.494 -1.023 37.958 1.00 68.44 83 VAL A CA 1
ATOM 654 C C . VAL A 1 83 ? -15.671 -1.262 36.460 1.00 68.44 83 VAL A C 1
ATOM 656 O O . VAL A 1 83 ? -14.720 -1.153 35.690 1.00 68.44 83 VAL A O 1
ATOM 659 N N . ASN A 1 84 ? -16.887 -1.625 36.050 1.00 69.81 84 ASN A N 1
ATOM 660 C CA . ASN A 1 84 ? -17.237 -1.817 34.643 1.00 69.81 84 ASN A CA 1
ATOM 661 C C . ASN A 1 84 ? -17.444 -0.453 33.971 1.00 69.81 84 ASN A C 1
ATOM 663 O O . ASN A 1 84 ? -18.573 0.022 33.869 1.00 69.81 84 ASN A O 1
ATOM 667 N N . ASP A 1 85 ? -16.358 0.187 33.547 1.00 75.81 85 ASP A N 1
ATOM 668 C CA . ASP A 1 85 ? -16.410 1.390 32.716 1.00 75.81 85 ASP A CA 1
ATOM 669 C C . ASP A 1 85 ? -16.288 1.002 31.233 1.00 75.81 85 ASP A C 1
ATOM 671 O O . ASP A 1 85 ? -15.216 0.637 30.749 1.00 75.81 85 ASP A O 1
ATOM 675 N N . GLU A 1 86 ? -17.411 1.048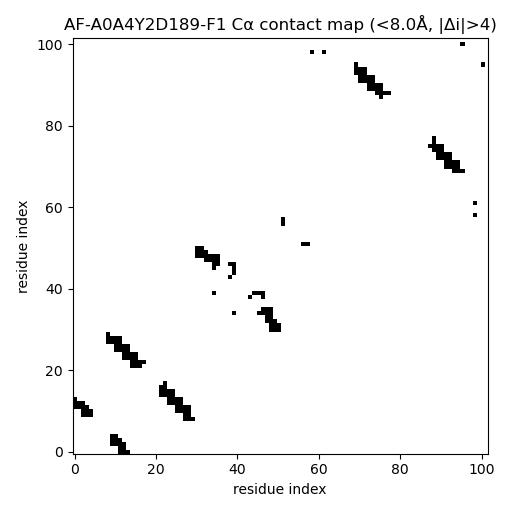 30.511 1.00 75.19 86 GLU A N 1
ATOM 676 C CA . GLU A 1 86 ? -17.478 0.719 29.082 1.00 75.19 86 GLU A CA 1
ATOM 677 C C . GLU A 1 86 ? -16.656 1.686 28.217 1.00 75.19 86 GLU A C 1
ATOM 679 O O . GLU A 1 86 ? -16.049 1.261 27.233 1.00 75.19 86 GLU A O 1
ATOM 684 N N . ILE A 1 87 ? -16.597 2.968 28.597 1.00 78.38 87 ILE A N 1
ATOM 685 C CA . ILE A 1 87 ? -15.892 4.007 27.837 1.00 78.38 87 ILE A CA 1
ATOM 686 C C . ILE A 1 87 ? -14.382 3.818 27.987 1.00 78.38 87 ILE A C 1
ATOM 688 O O . ILE A 1 87 ? -13.644 3.932 27.012 1.00 78.38 87 ILE A O 1
ATOM 692 N N . ALA A 1 88 ? -13.915 3.474 29.189 1.00 78.19 88 ALA A N 1
ATOM 693 C CA . ALA A 1 88 ? -12.504 3.169 29.421 1.00 78.19 88 ALA A CA 1
ATOM 694 C C . ALA A 1 88 ? -12.061 1.830 28.802 1.00 78.19 88 ALA A C 1
ATOM 696 O O . ALA A 1 88 ? -10.869 1.627 28.566 1.00 78.19 88 ALA A O 1
ATOM 697 N N . ARG A 1 89 ? -12.999 0.909 28.544 1.00 80.75 89 ARG A N 1
ATOM 698 C CA . ARG A 1 89 ? -12.707 -0.425 28.001 1.00 80.75 89 ARG A CA 1
ATOM 699 C C . ARG A 1 89 ? -12.363 -0.406 26.514 1.00 80.75 89 ARG A C 1
ATOM 701 O O . ARG A 1 89 ? -11.549 -1.221 26.085 1.00 80.75 89 ARG A O 1
ATOM 708 N N . TYR A 1 90 ? -12.960 0.488 25.729 1.00 83.44 90 TYR A N 1
ATOM 709 C CA . TYR A 1 90 ? -12.739 0.549 24.284 1.00 83.44 90 TYR A CA 1
ATOM 710 C C . TYR A 1 90 ? -11.995 1.818 23.896 1.00 83.44 90 TYR A C 1
ATOM 712 O O . TYR A 1 90 ? -12.540 2.918 23.962 1.00 83.44 90 TYR A O 1
ATOM 720 N N . GLN A 1 91 ? -10.760 1.663 23.425 1.00 85.12 91 GLN A N 1
ATOM 721 C CA . GLN A 1 91 ? -9.976 2.781 22.922 1.00 85.12 91 GLN A CA 1
ATOM 722 C C . GLN A 1 91 ? -9.882 2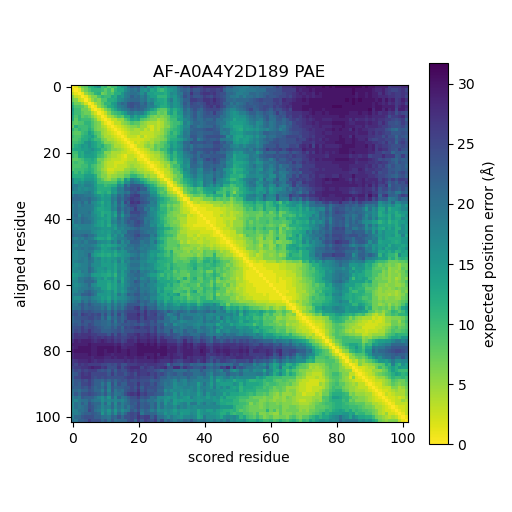.729 21.403 1.00 85.12 91 GLN A C 1
ATOM 724 O O . GLN A 1 91 ? -9.452 1.736 20.815 1.00 85.12 91 GLN A O 1
ATOM 729 N N . MET A 1 92 ? -10.273 3.828 20.761 1.00 87.19 92 MET A N 1
ATOM 730 C CA . MET A 1 92 ? -10.078 4.008 19.331 1.00 87.19 92 MET A CA 1
ATOM 731 C C . MET A 1 92 ? -8.689 4.590 19.078 1.00 87.19 92 MET A C 1
ATOM 733 O O . MET A 1 92 ? -8.309 5.601 19.669 1.00 87.19 92 MET A O 1
ATOM 737 N N . GLY A 1 93 ? -7.933 3.948 18.199 1.00 85.50 93 GLY A N 1
ATOM 738 C CA . GLY A 1 93 ? -6.595 4.366 17.814 1.00 85.50 93 GLY A CA 1
ATOM 739 C C . GLY A 1 93 ? -6.450 4.417 16.303 1.00 85.50 93 GLY A C 1
ATOM 740 O O . GLY A 1 93 ? -7.131 3.694 15.573 1.00 85.50 93 GLY A O 1
ATOM 741 N N . ARG A 1 94 ? -5.538 5.271 15.835 1.00 85.38 94 ARG A N 1
ATOM 742 C CA . ARG A 1 94 ? -5.099 5.262 14.443 1.00 85.38 94 ARG A CA 1
ATOM 743 C C . ARG A 1 94 ? -3.838 4.411 14.311 1.00 85.38 94 ARG A C 1
ATOM 745 O O . ARG A 1 94 ? -2.858 4.653 15.013 1.00 85.38 94 ARG A O 1
ATOM 752 N N . PHE A 1 95 ? -3.852 3.442 13.403 1.00 81.75 95 PHE A N 1
ATOM 753 C CA . PHE A 1 95 ? -2.664 2.693 13.016 1.00 81.75 95 PHE A CA 1
ATOM 754 C C . PHE A 1 95 ? -1.739 3.581 12.175 1.00 81.75 95 PHE A C 1
ATOM 756 O O . PHE A 1 95 ? -2.169 4.202 11.202 1.00 81.75 95 PHE A O 1
ATOM 763 N N . ILE A 1 96 ? -0.461 3.632 12.554 1.00 80.44 96 ILE A N 1
ATOM 764 C CA . ILE A 1 96 ? 0.592 4.327 11.810 1.00 80.44 96 ILE A CA 1
ATOM 765 C C . ILE A 1 96 ? 1.518 3.266 11.225 1.00 80.44 96 ILE A C 1
ATOM 767 O O . ILE A 1 96 ? 2.133 2.486 11.952 1.00 80.44 96 ILE A O 1
ATOM 771 N N . ASN A 1 97 ? 1.603 3.228 9.898 1.00 74.69 97 ASN A N 1
ATOM 772 C CA . ASN A 1 97 ? 2.520 2.337 9.197 1.00 74.69 97 ASN A CA 1
ATOM 773 C C . ASN A 1 97 ? 3.970 2.855 9.298 1.00 74.69 97 ASN A C 1
ATOM 775 O O . ASN A 1 97 ? 4.224 4.038 9.533 1.00 74.69 97 ASN A O 1
ATOM 779 N N . SER A 1 98 ? 4.950 1.974 9.074 1.00 79.75 98 SER A N 1
ATOM 780 C CA . SER A 1 98 ? 6.374 2.343 9.143 1.00 79.75 98 SER A CA 1
ATOM 781 C C . SER A 1 98 ? 6.769 3.447 8.152 1.00 79.75 98 SER A C 1
ATOM 783 O O . SER A 1 98 ? 7.758 4.132 8.370 1.00 79.75 98 SER A O 1
ATOM 785 N N . ASN A 1 99 ? 6.009 3.636 7.067 1.00 71.88 99 ASN A N 1
ATOM 786 C CA . ASN A 1 99 ? 6.247 4.674 6.060 1.00 71.88 99 ASN A CA 1
ATOM 787 C C . ASN A 1 99 ? 5.602 6.042 6.379 1.00 71.88 99 ASN A C 1
ATOM 789 O O . ASN A 1 99 ? 5.793 6.982 5.601 1.00 71.88 99 ASN A O 1
ATOM 793 N N . GLU A 1 100 ? 4.828 6.148 7.461 1.00 74.00 100 GLU A N 1
ATOM 794 C CA . GLU A 1 100 ? 4.224 7.381 7.998 1.00 74.00 100 GLU A CA 1
ATOM 795 C C . GLU A 1 100 ? 4.857 7.819 9.325 1.00 74.00 100 GLU A C 1
ATOM 797 O O . GLU A 1 100 ? 4.587 8.927 9.785 1.00 74.00 100 GLU A O 1
ATOM 802 N N . ALA A 1 101 ? 5.703 6.978 9.926 1.00 76.12 101 ALA A N 1
ATOM 803 C CA . ALA A 1 101 ? 6.474 7.331 11.110 1.00 76.12 101 ALA A CA 1
ATOM 804 C C . ALA A 1 101 ? 7.490 8.447 10.782 1.00 76.12 101 ALA A C 1
ATOM 806 O O . ALA A 1 101 ? 8.221 8.343 9.793 1.00 76.12 101 ALA A O 1
ATOM 807 N N . VAL A 1 102 ? 7.495 9.513 11.594 1.00 69.94 102 VAL A N 1
ATOM 808 C CA . VAL A 1 102 ? 8.420 10.665 11.520 1.00 69.94 102 VAL A CA 1
ATOM 809 C C . VAL A 1 102 ? 9.598 10.449 12.456 1.00 69.94 102 VAL A C 1
ATOM 811 O O . VAL A 1 102 ? 9.345 10.004 13.598 1.00 69.94 102 VAL A O 1
#

Radius of gyration: 23.55 Å; Cα contacts (8 Å, |Δi|>4): 103; chains: 1; bounding box: 51×28×69 Å

Mean predicted aligned error: 15.74 Å

pLDDT: mean 71.9, std 12.54, range [37.12, 88.94]

Nearest PDB structures (foldseek):
  5ycw-assembly1_A-2  TM=4.449E-01  e=6.171E+00  Dioscoreophyllum cumminsii
  6o5b-assembly1_I  TM=2.349E-01  e=1.684E+00  Homo sapiens

Organism: Araneus ventricosus (NCBI:txid182803)

Solvent-accessible surface area (backbone atoms only — not comparable to full-atom values): 6694 Å² total; per-residue (Å²): 126,61,78,55,87,58,91,92,51,48,44,40,46,43,77,45,77,55,95,93,39,80,43,82,41,83,38,75,53,86,53,63,45,80,59,46,73,66,58,22,64,75,69,76,42,94,45,81,47,72,80,76,93,47,73,69,53,54,51,49,51,55,53,59,75,51,60,89,68,42,70,48,76,44,78,51,85,69,89,83,55,102,66,91,51,71,70,76,26,51,46,79,45,72,68,76,53,86,92,70,65,130

Foldseek 3Di:
DDWDDDDPWTWDWDFDQDPNDTDTDTDTQPFQPQADPVVCVVPVHRDTGHDDDDPVVVVVVVCVVCPPVQKDKDADPPVPDPDPDVVVGIDIDGDDDPSRDD